Protein AF-A0A1C7D9K0-F1 (afdb_monomer_lite)

InterPro domains:
  IPR009081 Phosphopantetheine binding ACP domain [PF00550] (19-88)
  IPR009081 Phosphopantetheine binding ACP domain [PS50075] (13-94)
  IPR036736 ACP-like superfamily [G3DSA:1.10.1200.10] (14-95)
  IPR036736 ACP-like superfamily [SSF47336] (19-97)

pLDDT: mean 76.92, std 15.16, range [38.84, 90.56]

Organism: NCBI:txid645517

Radius of gyration: 18.08 Å; chains: 1; bounding box: 38×65×34 Å

Structure (mmCIF, N/CA/C/O backbone):
data_AF-A0A1C7D9K0-F1
#
_entry.id   AF-A0A1C7D9K0-F1
#
loop_
_atom_site.group_PDB
_atom_site.id
_atom_site.type_symbol
_atom_site.label_atom_id
_atom_site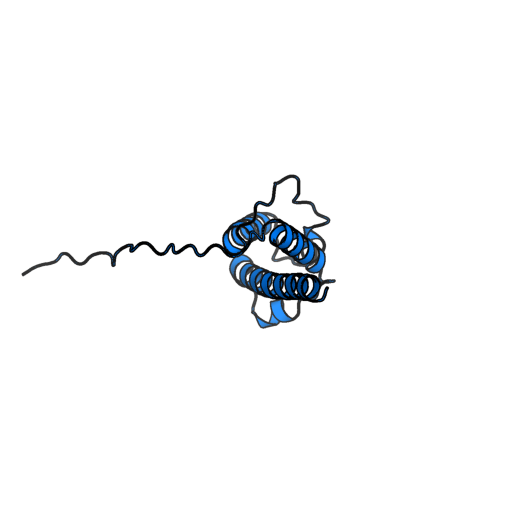.label_alt_id
_atom_site.label_comp_id
_atom_site.label_asym_id
_atom_site.label_entity_id
_atom_site.label_seq_id
_atom_site.pdbx_PDB_ins_code
_atom_site.Cartn_x
_atom_site.Cartn_y
_atom_site.Cartn_z
_atom_site.occupancy
_atom_site.B_iso_or_equiv
_atom_site.auth_seq_id
_atom_site.auth_comp_id
_atom_site.auth_asym_id
_atom_site.auth_atom_id
_atom_site.pdbx_PDB_model_num
ATOM 1 N N . MET A 1 1 ? -24.480 -10.790 15.236 1.00 53.09 1 MET A N 1
ATOM 2 C CA . MET A 1 1 ? -23.320 -11.484 14.638 1.00 53.09 1 MET A CA 1
ATOM 3 C C . MET A 1 1 ? -22.994 -11.063 13.196 1.00 53.09 1 MET A C 1
ATOM 5 O O . MET A 1 1 ? -22.005 -11.552 12.688 1.00 53.09 1 MET A O 1
ATOM 9 N N . GLY A 1 2 ? -23.749 -10.176 12.524 1.00 54.97 2 GLY A N 1
ATOM 10 C CA . GLY A 1 2 ? -23.452 -9.789 11.128 1.00 54.97 2 GLY A CA 1
ATOM 11 C C . GLY A 1 2 ? -22.558 -8.555 10.939 1.00 54.97 2 GLY A C 1
ATOM 12 O O . GLY A 1 2 ? -22.082 -8.342 9.835 1.00 54.97 2 GLY A O 1
ATOM 13 N N . SER A 1 3 ? -22.333 -7.750 11.984 1.00 54.28 3 SER A N 1
ATOM 14 C CA . SER A 1 3 ? -21.670 -6.442 11.855 1.00 54.28 3 SER A CA 1
ATOM 15 C C . SER A 1 3 ? -20.148 -6.512 11.710 1.00 54.28 3 SER A C 1
ATOM 17 O O . SER A 1 3 ? -19.566 -5.598 11.157 1.00 54.28 3 SER A O 1
ATOM 19 N N . GLU A 1 4 ? -19.505 -7.586 12.166 1.00 57.12 4 GLU A N 1
ATOM 20 C CA . GLU A 1 4 ? -18.036 -7.701 12.161 1.00 57.12 4 GLU A CA 1
ATOM 21 C C . GLU A 1 4 ? -17.479 -8.100 10.782 1.00 57.12 4 GLU A C 1
ATOM 23 O O . GLU A 1 4 ? -16.415 -7.650 10.378 1.00 57.12 4 GLU A O 1
ATOM 28 N N . ILE A 1 5 ? -18.243 -8.881 10.009 1.00 64.75 5 ILE A N 1
ATOM 29 C CA . ILE A 1 5 ? -17.831 -9.363 8.678 1.00 64.75 5 ILE A CA 1
ATOM 30 C C . ILE A 1 5 ? -17.894 -8.245 7.629 1.00 64.75 5 ILE A C 1
ATOM 32 O O . ILE A 1 5 ? -17.022 -8.158 6.774 1.00 64.75 5 ILE A O 1
ATOM 36 N N . VAL A 1 6 ? -18.901 -7.369 7.705 1.00 71.56 6 VAL A N 1
ATOM 37 C CA . VAL A 1 6 ? -19.056 -6.252 6.754 1.00 71.56 6 VAL A CA 1
ATOM 38 C C . VAL A 1 6 ? -17.999 -5.167 6.930 1.00 71.56 6 VAL A C 1
ATOM 40 O O . VAL A 1 6 ? -17.644 -4.522 5.953 1.00 71.56 6 VAL A O 1
ATOM 43 N N . ILE A 1 7 ? -17.489 -4.974 8.148 1.00 73.25 7 ILE A N 1
ATOM 44 C CA . ILE A 1 7 ? -16.446 -3.977 8.415 1.00 73.25 7 ILE A CA 1
ATOM 45 C C . ILE A 1 7 ? -15.145 -4.397 7.729 1.00 73.25 7 ILE A C 1
ATOM 47 O O . ILE A 1 7 ? -14.544 -3.595 7.028 1.00 73.25 7 ILE A O 1
ATOM 51 N N . ARG A 1 8 ? -14.755 -5.671 7.847 1.00 73.50 8 ARG A N 1
ATOM 52 C CA . ARG A 1 8 ? -13.522 -6.177 7.228 1.00 73.50 8 ARG A CA 1
ATOM 53 C C . ARG A 1 8 ? -13.566 -6.141 5.694 1.00 73.50 8 ARG A C 1
ATOM 55 O O . ARG A 1 8 ? -12.571 -5.805 5.067 1.00 73.50 8 ARG A O 1
ATOM 62 N N . ASP A 1 9 ? -14.724 -6.439 5.105 1.00 76.06 9 ASP A N 1
ATOM 63 C CA . ASP A 1 9 ? -14.939 -6.391 3.649 1.00 76.06 9 ASP A CA 1
ATOM 64 C C . ASP A 1 9 ? -14.883 -4.948 3.099 1.00 76.06 9 ASP A C 1
ATOM 66 O O . ASP A 1 9 ? -14.291 -4.694 2.048 1.00 76.06 9 ASP A O 1
ATOM 70 N N . ALA A 1 10 ? -15.443 -3.987 3.848 1.00 79.56 10 ALA A N 1
ATOM 71 C CA . ALA A 1 10 ? -15.369 -2.564 3.519 1.00 79.56 10 ALA A CA 1
ATOM 72 C C . ALA A 1 10 ? -13.933 -2.028 3.615 1.00 79.56 10 ALA A C 1
ATOM 74 O O . ALA A 1 10 ? -13.463 -1.418 2.657 1.00 79.56 10 ALA A O 1
ATOM 75 N N . ILE A 1 11 ? -13.221 -2.352 4.705 1.00 83.44 11 ILE A N 1
ATOM 76 C CA . ILE A 1 11 ? -11.809 -1.988 4.888 1.00 83.44 11 ILE A CA 1
ATOM 77 C C . ILE A 1 11 ? -10.983 -2.515 3.713 1.00 83.44 11 ILE A C 1
ATOM 79 O O . ILE A 1 11 ? -10.299 -1.731 3.071 1.00 83.44 11 ILE A O 1
ATOM 83 N N . GLY A 1 12 ? -11.120 -3.796 3.348 1.00 83.31 12 GLY A N 1
ATOM 84 C CA . GLY A 1 12 ? -10.390 -4.366 2.211 1.00 83.31 12 GLY A CA 1
ATOM 85 C C . GLY A 1 12 ? -10.651 -3.635 0.887 1.00 83.31 12 GLY A C 1
ATOM 86 O O . GLY A 1 12 ? -9.718 -3.367 0.134 1.00 83.31 12 GLY A O 1
ATOM 87 N N . SER A 1 13 ? -11.899 -3.241 0.612 1.00 85.19 13 SER A N 1
ATOM 88 C CA . SER A 1 13 ? -12.226 -2.468 -0.597 1.00 85.19 13 SER A CA 1
ATOM 89 C C . SER A 1 13 ? -11.666 -1.039 -0.569 1.00 85.19 13 SER A C 1
ATOM 91 O O . SER A 1 13 ? -11.249 -0.522 -1.604 1.00 85.19 13 SER A O 1
ATOM 93 N N . GLU A 1 14 ? -11.655 -0.378 0.590 1.00 87.44 14 GLU A N 1
ATOM 94 C CA . GLU A 1 14 ? -11.089 0.968 0.746 1.00 87.44 14 GLU A CA 1
ATOM 95 C C . GLU A 1 14 ? -9.559 0.947 0.638 1.00 87.44 14 GLU A C 1
ATOM 97 O O . GLU A 1 14 ? -8.982 1.755 -0.094 1.00 87.44 14 GLU A O 1
ATOM 102 N N . THR A 1 15 ? -8.905 -0.021 1.284 1.00 89.50 15 THR A N 1
ATOM 103 C CA . THR A 1 15 ? -7.457 -0.238 1.198 1.00 89.50 15 THR A CA 1
ATOM 104 C C . THR A 1 15 ? -7.018 -0.517 -0.241 1.00 89.50 15 THR A C 1
ATOM 106 O O . THR A 1 15 ? -6.033 0.067 -0.691 1.00 89.50 15 THR A O 1
ATOM 109 N N . ASP A 1 16 ? -7.768 -1.329 -0.999 1.00 90.00 16 ASP A N 1
ATOM 110 C CA . ASP A 1 16 ? -7.499 -1.596 -2.422 1.00 90.00 16 ASP A CA 1
ATOM 111 C C . ASP A 1 16 ? -7.482 -0.293 -3.230 1.00 90.00 16 ASP A C 1
ATOM 113 O O . ASP A 1 16 ? -6.504 0.011 -3.916 1.00 90.00 16 ASP A O 1
ATOM 117 N N . LEU A 1 17 ? -8.511 0.544 -3.084 1.00 89.00 17 LEU A N 1
ATOM 118 C CA . LEU A 1 17 ? -8.594 1.820 -3.795 1.00 89.00 17 LEU A CA 1
ATOM 119 C C . LEU A 1 17 ? -7.420 2.752 -3.470 1.00 89.00 17 LEU A C 1
ATOM 121 O O . LEU A 1 17 ? -6.864 3.366 -4.388 1.00 89.00 17 LEU A O 1
ATOM 125 N N . VAL A 1 18 ? -7.030 2.844 -2.195 1.00 90.31 18 VAL A N 1
ATOM 126 C CA . VAL A 1 18 ? -5.887 3.663 -1.766 1.00 90.31 18 VAL A CA 1
ATOM 127 C C . VAL A 1 18 ? -4.591 3.118 -2.357 1.00 90.31 18 VAL A C 1
ATOM 129 O O . VAL A 1 18 ? -3.871 3.869 -3.012 1.00 90.31 18 VAL A O 1
ATOM 132 N N . LEU A 1 19 ? -4.324 1.817 -2.227 1.00 88.62 19 LEU A N 1
ATOM 133 C CA . LEU A 1 19 ? -3.133 1.178 -2.791 1.00 88.62 19 LEU A CA 1
ATOM 134 C C . LEU A 1 19 ? -3.034 1.397 -4.304 1.00 88.62 19 LEU A C 1
ATOM 136 O O . LEU A 1 19 ? -1.963 1.719 -4.820 1.00 88.62 19 LEU A O 1
ATOM 140 N N . ARG A 1 20 ? -4.155 1.286 -5.031 1.00 89.62 20 ARG A N 1
ATOM 141 C CA . ARG A 1 20 ? -4.179 1.556 -6.474 1.00 89.62 20 ARG A CA 1
ATOM 142 C C . ARG A 1 20 ? -3.857 3.012 -6.790 1.00 89.62 20 ARG A C 1
ATOM 144 O O . ARG A 1 20 ? -3.232 3.262 -7.816 1.00 89.62 20 ARG A O 1
ATOM 151 N N . GLN A 1 21 ? -4.291 3.969 -5.973 1.00 89.50 21 GLN A N 1
ATOM 152 C CA . GLN A 1 21 ? -3.932 5.378 -6.160 1.00 89.50 21 GLN A CA 1
ATOM 153 C C . GLN A 1 21 ? -2.453 5.620 -5.868 1.00 89.50 21 GLN A C 1
ATOM 155 O O . GLN A 1 21 ? -1.784 6.233 -6.692 1.00 89.50 21 GLN A O 1
ATOM 160 N N . VAL A 1 22 ? -1.920 5.083 -4.767 1.00 90.06 22 VAL A N 1
ATOM 161 C CA . VAL A 1 22 ? -0.499 5.255 -4.438 1.00 90.06 22 VAL A CA 1
ATOM 162 C C . VAL A 1 22 ? 0.387 4.643 -5.523 1.00 90.06 22 VAL A C 1
ATOM 164 O O . VAL A 1 22 ? 1.338 5.278 -5.962 1.00 90.06 22 VAL A O 1
ATOM 167 N N . LEU A 1 23 ? 0.048 3.460 -6.045 1.00 87.25 23 LEU A N 1
ATOM 168 C CA . LEU A 1 23 ? 0.776 2.867 -7.172 1.00 87.25 23 LEU A CA 1
ATOM 169 C C . LEU A 1 23 ? 0.732 3.754 -8.426 1.00 87.25 23 LEU A C 1
ATOM 171 O O . LEU A 1 23 ? 1.735 3.859 -9.126 1.00 87.25 23 LEU A O 1
ATOM 175 N N . GLN A 1 24 ? -0.396 4.407 -8.721 1.00 89.75 24 GLN A N 1
ATOM 176 C CA . GLN A 1 24 ? -0.482 5.357 -9.839 1.00 89.75 24 GLN A CA 1
ATOM 177 C C . GLN A 1 24 ? 0.405 6.582 -9.604 1.00 89.75 24 GLN A C 1
ATOM 179 O O . GLN A 1 24 ? 1.121 6.989 -10.516 1.00 89.75 24 GLN A O 1
ATOM 184 N N . ASP A 1 25 ? 0.389 7.133 -8.393 1.00 87.94 25 ASP A N 1
ATOM 185 C CA . ASP A 1 25 ? 1.114 8.355 -8.045 1.00 87.94 25 ASP A CA 1
ATOM 186 C C . ASP A 1 25 ? 2.633 8.121 -7.969 1.00 87.94 25 ASP A C 1
ATOM 188 O O . ASP A 1 25 ? 3.413 8.905 -8.510 1.00 87.94 25 ASP A O 1
ATOM 192 N N . VAL A 1 26 ? 3.058 7.015 -7.349 1.00 88.69 26 VAL A N 1
ATOM 193 C CA . VAL A 1 26 ? 4.473 6.674 -7.130 1.00 88.69 26 VAL A CA 1
ATOM 194 C C . VAL A 1 26 ? 5.118 6.111 -8.395 1.00 88.69 26 VAL A C 1
ATOM 196 O O . VAL A 1 26 ? 6.222 6.518 -8.755 1.00 88.69 26 VAL A O 1
ATOM 199 N N . LEU A 1 27 ? 4.442 5.192 -9.092 1.00 85.44 27 LEU A N 1
ATOM 200 C CA . LEU A 1 27 ? 4.992 4.536 -10.286 1.00 85.44 27 LEU A CA 1
ATOM 201 C C . LEU A 1 27 ? 4.622 5.255 -11.592 1.00 85.44 27 LEU A C 1
ATOM 203 O O . LEU A 1 27 ? 5.124 4.892 -12.657 1.00 85.44 27 LEU A O 1
ATOM 207 N N . GLY A 1 28 ? 3.736 6.253 -11.543 1.00 84.81 28 GLY A N 1
ATOM 208 C CA . GLY A 1 28 ? 3.249 6.953 -12.733 1.00 84.81 28 GLY A CA 1
ATOM 209 C C . GLY A 1 28 ? 2.435 6.055 -13.671 1.00 84.81 28 GLY A C 1
ATOM 210 O O . GLY A 1 28 ? 2.460 6.254 -14.887 1.00 84.81 28 GLY A O 1
ATOM 211 N N . LEU A 1 29 ? 1.772 5.024 -13.136 1.00 85.94 29 LEU A N 1
ATOM 212 C CA . LEU A 1 29 ? 0.983 4.078 -13.926 1.00 85.94 29 LEU A CA 1
ATOM 213 C C . LEU A 1 29 ? -0.417 4.624 -14.226 1.00 85.94 29 LEU A C 1
ATOM 215 O O . LEU A 1 29 ? -1.025 5.308 -13.411 1.00 85.94 29 LEU A O 1
ATOM 219 N N . ASP A 1 30 ? -0.972 4.256 -15.381 1.00 86.62 30 ASP A N 1
ATOM 220 C CA . ASP A 1 30 ? -2.357 4.587 -15.715 1.00 86.62 30 ASP A CA 1
ATOM 221 C C . ASP A 1 30 ? -3.352 3.826 -14.827 1.00 86.62 30 ASP A C 1
ATOM 223 O O . ASP A 1 30 ? -3.199 2.623 -14.588 1.00 86.62 30 ASP A O 1
ATOM 227 N N . ALA A 1 31 ? -4.459 4.483 -14.464 1.00 79.50 31 ALA A N 1
ATOM 228 C CA . ALA A 1 31 ? -5.557 3.882 -13.703 1.00 79.50 31 ALA A CA 1
ATOM 229 C C . ALA A 1 31 ? -6.059 2.561 -14.305 1.00 79.50 31 ALA A C 1
ATOM 231 O O . ALA A 1 31 ? -6.399 1.636 -13.579 1.00 79.50 31 ALA A O 1
ATOM 232 N N . GLN A 1 32 ? -6.067 2.434 -15.636 1.00 84.00 32 GLN A N 1
ATOM 233 C CA . GLN A 1 32 ? -6.491 1.207 -16.311 1.00 84.00 32 GLN A CA 1
ATOM 234 C C . GLN A 1 32 ? -5.484 0.057 -16.159 1.00 84.00 32 GLN A C 1
ATOM 236 O O . GLN A 1 32 ? -5.887 -1.104 -16.146 1.00 84.00 32 GLN A O 1
ATOM 241 N N . ARG A 1 33 ? -4.187 0.367 -16.038 1.00 84.00 33 ARG A N 1
ATOM 242 C CA . ARG A 1 33 ? -3.141 -0.635 -15.804 1.00 84.00 33 ARG A CA 1
ATOM 243 C C . ARG A 1 33 ? -3.221 -1.145 -14.375 1.00 84.00 33 ARG A C 1
ATOM 245 O O . ARG A 1 33 ? -3.230 -2.350 -14.168 1.00 84.00 33 ARG A O 1
ATOM 252 N N . VAL A 1 34 ? -3.367 -0.231 -13.420 1.00 85.19 34 VAL A N 1
ATOM 253 C CA . VAL A 1 34 ? -3.495 -0.587 -12.006 1.00 85.19 34 VAL A CA 1
ATOM 254 C C . VAL A 1 34 ? -4.847 -1.246 -11.719 1.00 85.19 34 VAL A C 1
ATOM 256 O O . VAL A 1 34 ? -4.909 -2.157 -10.910 1.00 85.19 34 VAL A O 1
ATOM 259 N N . ALA A 1 35 ? -5.923 -0.894 -12.431 1.00 83.06 35 ALA A N 1
ATOM 260 C CA . ALA A 1 35 ? -7.213 -1.594 -12.365 1.00 83.06 35 ALA A CA 1
ATOM 261 C C . ALA A 1 35 ? -7.156 -3.043 -12.881 1.00 83.06 35 ALA A C 1
ATOM 263 O O . ALA A 1 35 ? -8.018 -3.847 -12.539 1.00 83.06 35 ALA A O 1
ATOM 264 N N . ALA A 1 36 ? -6.163 -3.378 -13.709 1.00 84.94 36 ALA A N 1
ATOM 265 C CA . ALA A 1 36 ? -5.933 -4.745 -14.166 1.00 84.94 36 ALA A CA 1
ATOM 266 C C . ALA A 1 36 ? -5.108 -5.576 -13.169 1.00 84.94 36 ALA A C 1
ATOM 268 O O . ALA A 1 36 ? -4.928 -6.768 -13.407 1.00 84.94 36 ALA A O 1
ATOM 269 N N . PHE A 1 37 ? -4.599 -4.968 -12.089 1.00 83.12 37 PHE A N 1
ATOM 270 C CA . PHE A 1 37 ? -3.917 -5.702 -11.028 1.00 83.12 37 PHE A CA 1
ATOM 271 C C . PHE A 1 37 ? -4.941 -6.453 -10.181 1.00 83.12 37 PHE A C 1
ATOM 273 O O . PHE A 1 37 ? -5.978 -5.904 -9.789 1.00 83.12 37 PHE A O 1
ATOM 280 N N . ASP A 1 38 ? -4.605 -7.707 -9.922 1.00 82.94 38 ASP A N 1
ATOM 281 C CA . ASP A 1 38 ? -5.355 -8.661 -9.112 1.00 82.94 38 ASP A CA 1
ATOM 282 C C . ASP A 1 38 ? -4.502 -9.119 -7.919 1.00 82.94 38 ASP A C 1
ATOM 284 O O . ASP A 1 38 ? -3.289 -8.897 -7.913 1.00 82.94 38 ASP A O 1
ATOM 288 N N 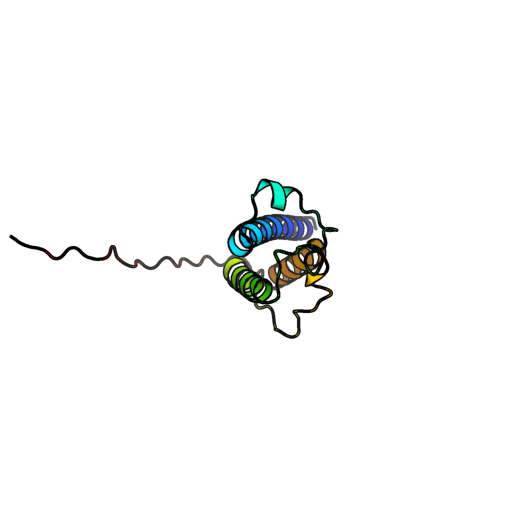. ALA A 1 39 ? -5.104 -9.786 -6.934 1.00 83.19 39 ALA A N 1
ATOM 289 C CA . ALA A 1 39 ? -4.420 -10.221 -5.713 1.00 83.19 39 ALA A CA 1
ATOM 290 C C . ALA A 1 39 ? -3.187 -11.105 -5.991 1.00 83.19 39 ALA A C 1
ATOM 292 O O . ALA A 1 39 ? -2.177 -10.980 -5.306 1.00 83.19 39 ALA A O 1
ATOM 293 N N . ASP A 1 40 ? -3.230 -11.923 -7.046 1.00 84.00 40 ASP A N 1
ATOM 294 C CA . ASP A 1 40 ? -2.120 -12.789 -7.474 1.00 84.00 40 ASP A CA 1
ATOM 295 C C . ASP A 1 40 ? -1.030 -12.053 -8.284 1.00 84.00 40 ASP A C 1
ATOM 297 O O . ASP A 1 40 ? -0.069 -12.666 -8.751 1.00 84.00 40 ASP A O 1
ATOM 301 N N . THR A 1 41 ? -1.181 -10.745 -8.520 1.00 85.94 41 THR A N 1
ATOM 302 C CA . THR A 1 41 ? -0.217 -9.965 -9.310 1.00 85.94 41 THR A CA 1
ATOM 303 C C . THR A 1 41 ? 1.039 -9.733 -8.494 1.00 85.94 41 THR A C 1
ATOM 305 O O . THR A 1 41 ? 0.979 -9.110 -7.433 1.00 85.94 41 THR A O 1
ATOM 308 N N . GLY A 1 42 ? 2.180 -10.192 -9.009 1.00 84.81 42 GLY A N 1
ATOM 309 C CA . GLY A 1 42 ? 3.462 -9.940 -8.372 1.00 84.81 42 GLY A CA 1
ATOM 310 C C . GLY A 1 42 ? 3.835 -8.459 -8.433 1.00 84.81 42 GLY A C 1
ATOM 311 O O . GLY A 1 42 ? 3.751 -7.835 -9.493 1.00 84.81 42 GLY A O 1
ATOM 312 N N . LEU A 1 43 ? 4.236 -7.891 -7.298 1.00 82.81 43 LEU A N 1
ATOM 313 C CA . LEU A 1 43 ? 4.677 -6.498 -7.221 1.00 82.81 43 LEU A CA 1
ATOM 314 C C . LEU A 1 43 ? 6.195 -6.430 -7.378 1.00 82.81 43 LEU A C 1
ATOM 316 O O . LEU A 1 43 ? 6.703 -5.849 -8.340 1.00 82.81 43 LEU A O 1
ATOM 320 N N . PHE A 1 44 ? 6.931 -7.071 -6.470 1.00 79.88 44 PHE A N 1
ATOM 321 C CA . PHE A 1 44 ? 8.387 -7.030 -6.471 1.00 79.88 44 PHE A CA 1
ATOM 322 C C . PHE A 1 44 ? 8.987 -8.012 -7.490 1.00 79.88 44 PHE A C 1
ATOM 324 O O . PHE A 1 44 ? 8.729 -9.212 -7.466 1.00 79.88 44 PHE A O 1
ATOM 331 N N . GLY A 1 45 ? 9.807 -7.504 -8.414 1.00 77.12 45 GLY A N 1
ATOM 332 C CA . GLY A 1 45 ? 10.480 -8.304 -9.450 1.00 77.12 45 GLY A CA 1
ATOM 333 C C . GLY A 1 45 ? 9.654 -8.579 -10.714 1.00 77.12 45 GLY A C 1
ATOM 334 O O . GLY A 1 45 ? 10.242 -8.787 -11.776 1.00 77.12 45 GLY A O 1
ATOM 335 N N . GLU A 1 46 ? 8.324 -8.516 -10.630 1.00 81.12 46 GLU A N 1
ATOM 336 C CA . GLU A 1 46 ? 7.402 -8.587 -11.777 1.00 81.12 46 GLU A CA 1
ATOM 337 C C . GLU A 1 46 ? 7.151 -7.199 -12.393 1.00 81.12 46 GLU A C 1
ATOM 339 O O . GLU A 1 46 ? 7.103 -7.067 -13.620 1.00 81.12 46 GLU A O 1
ATOM 344 N N . LEU A 1 47 ? 7.068 -6.147 -11.566 1.00 80.62 47 LEU A N 1
ATOM 345 C CA . LEU A 1 47 ? 6.976 -4.765 -12.037 1.00 80.62 47 LEU A CA 1
ATOM 346 C C . LEU A 1 47 ? 8.366 -4.124 -12.119 1.00 80.62 47 LEU A C 1
ATOM 348 O O . LEU A 1 47 ? 8.966 -3.837 -11.083 1.00 80.62 47 LEU A O 1
ATOM 352 N N . PRO A 1 48 ? 8.890 -3.841 -13.328 1.00 81.19 48 PRO A N 1
ATOM 353 C CA . PRO A 1 48 ? 10.167 -3.144 -13.469 1.00 81.19 48 PRO A CA 1
ATOM 354 C C . PRO A 1 48 ? 10.119 -1.699 -12.955 1.00 81.19 48 PRO A C 1
ATOM 356 O O . PRO A 1 48 ? 11.170 -1.126 -12.685 1.00 81.19 48 PRO A O 1
ATOM 359 N N . GLU A 1 49 ? 8.929 -1.103 -12.852 1.00 85.88 49 GLU A N 1
ATOM 360 C CA . GLU A 1 49 ? 8.725 0.236 -12.300 1.00 85.88 49 GLU A CA 1
ATOM 361 C C . GLU A 1 49 ? 8.877 0.271 -10.767 1.00 85.88 49 GLU A C 1
ATOM 363 O O . GLU A 1 49 ? 9.296 1.291 -10.223 1.00 85.88 49 GLU A O 1
ATOM 368 N N . LEU A 1 50 ? 8.571 -0.832 -10.070 1.00 84.88 50 LEU A N 1
ATOM 369 C CA . LEU A 1 50 ? 8.705 -0.938 -8.617 1.00 84.88 50 LEU A CA 1
ATOM 370 C C . LEU A 1 50 ? 10.163 -1.255 -8.247 1.00 84.88 50 LEU A C 1
ATOM 372 O O . LEU A 1 50 ? 10.526 -2.395 -7.955 1.00 84.88 50 LEU A O 1
ATOM 376 N N . ASP A 1 51 ? 11.017 -0.234 -8.303 1.00 85.25 51 ASP A N 1
ATOM 377 C CA . ASP A 1 51 ? 12.412 -0.332 -7.878 1.00 85.25 51 ASP A CA 1
ATOM 378 C C . ASP A 1 51 ? 12.589 -0.138 -6.357 1.00 85.25 51 ASP A C 1
ATOM 380 O O . ASP A 1 51 ? 11.661 0.203 -5.621 1.00 85.25 51 ASP A O 1
ATOM 384 N N . SER A 1 52 ? 13.808 -0.361 -5.860 1.00 77.38 52 SER A N 1
ATOM 385 C CA . SER A 1 52 ? 14.128 -0.239 -4.433 1.00 77.38 52 SER A CA 1
ATOM 386 C C . SER A 1 52 ? 13.999 1.184 -3.868 1.00 77.38 52 SER A C 1
ATOM 388 O O . SER A 1 52 ? 13.931 1.333 -2.652 1.00 77.38 52 SER A O 1
ATOM 390 N N . MET A 1 53 ? 13.959 2.223 -4.709 1.00 82.81 53 MET A N 1
ATOM 391 C CA . MET A 1 53 ? 13.671 3.603 -4.290 1.00 82.81 53 MET A CA 1
ATOM 392 C C . MET A 1 53 ? 12.163 3.881 -4.302 1.00 82.81 53 MET A C 1
ATOM 394 O O . MET A 1 53 ? 11.661 4.561 -3.409 1.00 82.81 53 MET A O 1
ATOM 398 N N . ALA A 1 54 ? 11.434 3.334 -5.276 1.00 87.19 54 ALA A N 1
ATOM 399 C CA . ALA A 1 54 ? 9.986 3.440 -5.383 1.00 87.19 54 ALA A CA 1
ATOM 400 C C . ALA A 1 54 ? 9.277 2.728 -4.226 1.00 87.19 54 ALA A C 1
ATOM 402 O O . ALA A 1 54 ? 8.304 3.266 -3.712 1.00 87.19 54 ALA A O 1
ATOM 403 N N . VAL A 1 55 ? 9.786 1.577 -3.763 1.00 86.25 55 VAL A N 1
ATOM 404 C CA . VAL A 1 55 ? 9.242 0.875 -2.584 1.00 86.25 55 VAL A CA 1
ATOM 405 C C . VAL A 1 55 ? 9.264 1.760 -1.340 1.00 86.25 55 VAL A C 1
ATOM 407 O O . VAL A 1 55 ? 8.259 1.838 -0.643 1.00 86.25 55 VAL A O 1
ATOM 410 N N . ALA A 1 56 ? 10.364 2.474 -1.088 1.00 86.31 56 ALA A N 1
ATOM 411 C CA . ALA A 1 56 ? 10.447 3.369 0.064 1.00 86.31 56 ALA A CA 1
ATOM 412 C C . ALA A 1 56 ? 9.374 4.472 0.001 1.00 86.31 56 ALA A C 1
ATOM 414 O O . ALA A 1 56 ? 8.695 4.724 0.989 1.00 86.31 56 ALA A O 1
ATOM 415 N N . GLY A 1 57 ? 9.170 5.081 -1.174 1.00 87.88 57 GLY A N 1
ATOM 416 C CA . GLY A 1 57 ? 8.121 6.089 -1.369 1.00 87.88 57 GLY A CA 1
ATOM 417 C C . GLY A 1 57 ? 6.701 5.519 -1.292 1.00 87.88 57 GLY A C 1
ATOM 418 O O . GLY A 1 57 ? 5.827 6.146 -0.703 1.00 87.88 57 GLY A O 1
ATOM 419 N N . LEU A 1 58 ? 6.482 4.324 -1.850 1.00 88.75 58 LEU A N 1
ATOM 420 C CA . LEU A 1 58 ? 5.214 3.596 -1.787 1.00 88.75 58 LEU A CA 1
ATOM 421 C C . LEU A 1 58 ? 4.810 3.341 -0.335 1.00 88.75 58 LEU A C 1
ATOM 423 O O . LEU A 1 58 ? 3.686 3.653 0.036 1.00 88.75 58 LEU A O 1
ATOM 427 N N . LEU A 1 59 ? 5.725 2.813 0.479 1.00 87.75 59 LEU A N 1
ATOM 428 C CA . LEU A 1 59 ? 5.460 2.517 1.885 1.00 87.75 59 LEU A CA 1
ATOM 429 C C . LEU A 1 59 ? 5.156 3.789 2.675 1.00 87.75 59 LEU A C 1
ATOM 431 O O . LEU A 1 59 ? 4.137 3.836 3.351 1.00 87.75 59 LEU A O 1
ATOM 435 N N . THR A 1 60 ? 5.952 4.849 2.506 1.00 88.50 60 THR A N 1
ATOM 436 C CA . THR A 1 60 ? 5.701 6.133 3.179 1.00 88.50 60 THR A CA 1
ATOM 437 C C . THR A 1 60 ? 4.338 6.738 2.815 1.00 88.50 60 THR A C 1
ATOM 439 O O . THR A 1 60 ? 3.636 7.232 3.690 1.00 88.50 60 THR A O 1
ATOM 442 N N . GLU A 1 61 ? 3.927 6.697 1.544 1.00 90.56 61 GLU A N 1
ATOM 443 C CA . GLU A 1 61 ? 2.596 7.181 1.138 1.00 90.56 61 GLU A CA 1
ATOM 444 C C . GLU A 1 61 ? 1.461 6.295 1.668 1.00 90.56 61 GLU A C 1
ATOM 446 O O . GLU A 1 61 ? 0.386 6.797 1.988 1.00 90.56 61 GLU A O 1
ATOM 451 N N . ILE A 1 62 ? 1.674 4.979 1.758 1.00 89.81 62 ILE A N 1
ATOM 452 C CA . ILE A 1 62 ? 0.696 4.054 2.343 1.00 89.81 62 ILE A CA 1
ATOM 453 C C . ILE A 1 62 ? 0.504 4.359 3.831 1.00 89.81 62 ILE A C 1
ATOM 455 O O . ILE A 1 62 ? -0.638 4.459 4.273 1.00 89.81 62 ILE A O 1
ATOM 459 N N . GLU A 1 63 ? 1.593 4.536 4.582 1.00 89.94 63 GLU A N 1
ATOM 460 C CA . GLU A 1 63 ? 1.559 4.913 6.000 1.00 89.94 63 GLU A CA 1
ATOM 461 C C . GLU A 1 63 ? 0.782 6.213 6.221 1.00 89.94 63 GLU A C 1
ATOM 463 O O . GLU A 1 63 ? -0.123 6.249 7.051 1.00 89.94 63 GLU A O 1
ATOM 468 N N . ASP A 1 64 ? 1.074 7.251 5.431 1.00 89.25 64 ASP A N 1
ATOM 469 C CA . ASP A 1 64 ? 0.435 8.566 5.553 1.00 89.25 64 ASP A CA 1
ATOM 470 C C . ASP A 1 64 ? -1.058 8.531 5.177 1.00 89.25 64 ASP A C 1
ATOM 472 O O . ASP A 1 64 ? -1.895 9.120 5.859 1.00 89.25 64 ASP A O 1
ATOM 476 N N . ARG A 1 65 ? -1.434 7.807 4.111 1.00 88.31 65 ARG A N 1
ATOM 477 C CA . ARG A 1 65 ? -2.837 7.749 3.655 1.00 88.31 65 ARG A CA 1
ATOM 478 C C . ARG A 1 65 ? -3.719 6.837 4.492 1.00 88.31 65 ARG A C 1
ATOM 480 O O . ARG A 1 65 ? -4.919 7.094 4.586 1.00 88.31 65 ARG A O 1
ATOM 487 N N . LEU A 1 66 ? -3.162 5.749 5.016 1.00 86.00 66 LEU A N 1
ATOM 488 C CA . LEU A 1 66 ? -3.902 4.785 5.830 1.00 86.00 66 LEU A CA 1
ATOM 489 C C . LEU A 1 66 ? -3.768 5.059 7.334 1.00 86.00 66 LEU A C 1
ATOM 491 O O . LEU A 1 66 ? -4.436 4.386 8.111 1.00 86.00 66 LEU A O 1
ATOM 495 N N . ASP A 1 67 ? -2.947 6.031 7.741 1.00 86.00 67 ASP A N 1
ATOM 496 C CA . ASP A 1 67 ? -2.637 6.331 9.147 1.00 86.00 67 ASP A CA 1
ATOM 497 C C . ASP A 1 67 ? -2.166 5.070 9.909 1.00 86.00 67 ASP A C 1
ATOM 499 O O . ASP A 1 67 ? -2.551 4.791 11.047 1.00 86.00 67 ASP A O 1
ATOM 503 N N . ILE A 1 68 ? -1.346 4.256 9.235 1.00 87.1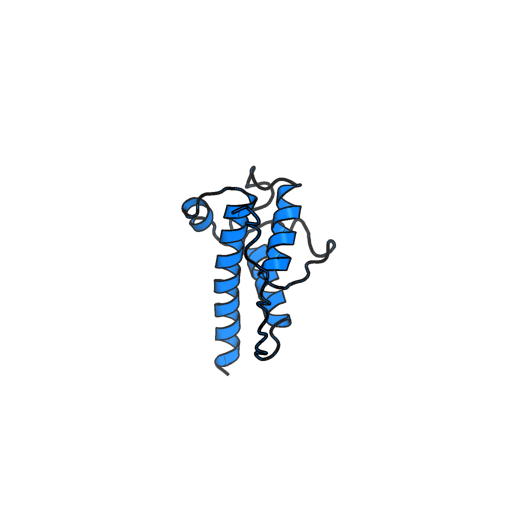2 68 ILE A N 1
ATOM 504 C CA . ILE A 1 68 ? -0.731 3.043 9.790 1.00 87.12 68 ILE A CA 1
ATOM 505 C C . ILE A 1 68 ? 0.777 3.228 9.924 1.00 87.12 68 ILE A C 1
ATOM 507 O O . ILE A 1 68 ? 1.381 4.065 9.263 1.00 87.12 68 ILE A O 1
ATOM 511 N N . VAL A 1 69 ? 1.390 2.404 10.769 1.00 86.19 69 VAL A N 1
ATOM 512 C CA . VAL A 1 69 ? 2.847 2.328 10.913 1.00 86.19 69 VAL A CA 1
ATOM 513 C C . VAL A 1 69 ? 3.293 0.970 10.392 1.00 86.19 69 VAL A C 1
ATOM 515 O O . VAL A 1 69 ? 2.781 -0.050 10.864 1.00 86.19 69 VAL A O 1
ATOM 518 N N . ILE A 1 70 ? 4.209 0.964 9.425 1.00 85.75 70 ILE A N 1
ATOM 519 C CA . ILE A 1 70 ? 4.822 -0.244 8.878 1.00 85.75 70 ILE A CA 1
ATOM 520 C C . ILE A 1 70 ? 6.281 -0.247 9.338 1.00 85.75 70 ILE A C 1
ATOM 522 O O . ILE A 1 70 ? 7.085 0.577 8.906 1.00 85.75 70 ILE A O 1
ATOM 526 N N . GLU A 1 71 ? 6.646 -1.150 10.248 1.00 85.31 71 GLU A N 1
ATOM 527 C CA . GLU A 1 71 ? 8.040 -1.200 10.700 1.00 85.31 71 GLU A CA 1
ATOM 528 C C . GLU A 1 71 ? 8.947 -1.794 9.605 1.00 85.31 71 GLU A C 1
ATOM 530 O O . GLU A 1 71 ? 8.550 -2.697 8.871 1.00 85.31 71 GLU A O 1
ATOM 535 N N . ASP A 1 72 ? 10.192 -1.314 9.492 1.00 80.56 72 ASP A N 1
ATOM 536 C CA . ASP A 1 72 ? 11.176 -1.810 8.507 1.00 80.56 72 ASP A CA 1
ATOM 537 C C . ASP A 1 72 ? 11.413 -3.333 8.606 1.00 80.56 72 ASP A C 1
ATOM 539 O O . ASP A 1 72 ? 11.856 -3.958 7.644 1.00 80.56 72 ASP A O 1
ATOM 543 N N . ASP A 1 73 ? 11.165 -3.944 9.768 1.00 83.25 73 ASP A N 1
ATOM 544 C CA . ASP A 1 73 ? 11.238 -5.391 9.980 1.00 83.25 73 ASP A CA 1
ATOM 545 C C . ASP A 1 73 ? 9.965 -6.153 9.583 1.00 83.25 73 ASP A C 1
ATOM 547 O O . ASP A 1 73 ? 10.036 -7.367 9.386 1.00 83.25 73 ASP A O 1
ATOM 551 N N . GLU A 1 74 ? 8.837 -5.458 9.420 1.00 82.00 74 GLU A N 1
ATOM 552 C CA . GLU A 1 74 ? 7.605 -5.993 8.826 1.00 82.00 74 GLU A CA 1
ATOM 553 C C . GLU A 1 74 ? 7.644 -5.938 7.294 1.00 82.00 74 GLU A C 1
ATOM 555 O O . GLU A 1 74 ? 6.975 -6.728 6.633 1.00 82.00 74 GLU A O 1
ATOM 560 N N . VAL A 1 75 ? 8.451 -5.037 6.724 1.00 81.88 75 VAL A N 1
ATOM 561 C CA . VAL A 1 75 ? 8.651 -4.926 5.277 1.00 81.88 75 VAL A CA 1
ATOM 562 C C . VAL A 1 75 ? 9.590 -6.028 4.794 1.00 81.88 75 VAL A C 1
ATOM 564 O O . VAL A 1 75 ? 10.815 -5.884 4.766 1.00 81.88 75 VAL A O 1
ATOM 567 N N . ASP A 1 76 ? 9.015 -7.132 4.339 1.00 80.75 76 ASP A N 1
ATOM 568 C CA . ASP A 1 76 ? 9.750 -8.227 3.726 1.00 80.75 76 ASP A CA 1
ATOM 569 C C . ASP A 1 76 ? 9.353 -8.472 2.261 1.00 80.75 76 ASP A C 1
ATOM 571 O O . ASP A 1 76 ? 8.397 -7.926 1.705 1.00 80.75 76 ASP A O 1
ATOM 575 N N . GLY A 1 77 ? 10.168 -9.285 1.583 1.00 72.81 77 GLY A N 1
ATOM 576 C CA . GLY A 1 77 ? 9.925 -9.645 0.186 1.00 72.81 77 GLY A CA 1
ATOM 577 C C . GLY A 1 77 ? 8.678 -10.510 -0.009 1.00 72.81 77 GLY A C 1
ATOM 578 O O . GLY A 1 77 ? 8.228 -10.618 -1.142 1.00 72.81 77 GLY A O 1
ATOM 579 N N . GLU A 1 78 ? 8.148 -11.110 1.063 1.00 77.56 78 GLU A N 1
ATOM 580 C CA . GLU A 1 78 ? 6.926 -11.924 1.065 1.00 77.56 78 GLU A CA 1
ATOM 581 C C . GLU A 1 78 ? 5.678 -11.019 1.129 1.00 77.56 78 GLU A C 1
ATOM 583 O O . GLU A 1 78 ? 4.771 -11.168 0.311 1.00 77.56 78 GLU A O 1
ATOM 588 N N . MET A 1 79 ? 5.673 -9.987 1.987 1.00 81.25 79 MET A N 1
ATOM 589 C CA . MET A 1 79 ? 4.639 -8.939 2.001 1.00 81.25 79 MET A CA 1
ATOM 590 C C . MET A 1 79 ? 4.533 -8.205 0.657 1.00 81.25 79 MET A C 1
ATOM 592 O O . MET A 1 79 ? 3.436 -7.929 0.173 1.00 81.25 79 MET A O 1
ATOM 596 N N . LEU A 1 80 ? 5.675 -7.898 0.037 1.00 82.00 80 LEU A N 1
ATOM 597 C CA . LEU A 1 80 ? 5.743 -7.239 -1.272 1.00 82.00 80 LEU A CA 1
ATOM 598 C C . LEU A 1 80 ? 5.774 -8.230 -2.447 1.00 82.00 80 LEU A C 1
ATOM 600 O O . LEU A 1 80 ? 5.971 -7.814 -3.594 1.00 82.00 80 LEU A O 1
ATOM 604 N N . GLU A 1 81 ? 5.580 -9.528 -2.196 1.00 85.19 81 GLU A N 1
ATOM 605 C CA . GLU A 1 81 ? 5.587 -10.545 -3.249 1.00 85.19 81 GLU A CA 1
ATOM 606 C C . GLU A 1 81 ? 4.419 -10.312 -4.201 1.00 85.19 81 GLU A C 1
ATOM 608 O O . GLU A 1 81 ? 4.605 -10.275 -5.417 1.00 85.19 81 GLU A O 1
ATOM 613 N N . THR A 1 82 ? 3.226 -10.083 -3.646 1.00 89.44 82 THR A N 1
ATOM 614 C CA . THR A 1 82 ? 1.983 -9.919 -4.404 1.00 89.44 82 THR A CA 1
ATOM 615 C C . THR A 1 82 ? 1.145 -8.750 -3.904 1.00 89.44 82 THR A C 1
ATOM 617 O O . THR A 1 82 ? 1.236 -8.329 -2.752 1.00 89.44 82 THR A O 1
ATOM 620 N N . TYR A 1 83 ? 0.285 -8.237 -4.782 1.00 88.31 83 TYR A N 1
ATOM 621 C CA . TYR A 1 83 ? -0.656 -7.175 -4.438 1.00 88.31 83 TYR A CA 1
ATOM 622 C C . TYR A 1 83 ? -1.637 -7.600 -3.335 1.00 88.31 83 TYR A C 1
ATOM 624 O O . TYR A 1 83 ? -1.952 -6.802 -2.456 1.00 88.31 83 TYR A O 1
ATOM 632 N N . GLY A 1 84 ? -2.082 -8.859 -3.349 1.00 87.62 84 GLY A N 1
ATOM 633 C CA . GLY A 1 84 ? -2.973 -9.409 -2.329 1.00 87.62 84 GLY A CA 1
ATOM 634 C C . GLY A 1 84 ? -2.330 -9.467 -0.945 1.00 87.62 84 GLY A C 1
ATOM 635 O O . GLY A 1 84 ? -2.974 -9.088 0.025 1.00 87.62 84 GLY A O 1
ATOM 636 N N . ALA A 1 85 ? -1.055 -9.861 -0.856 1.00 88.69 85 ALA A N 1
ATOM 637 C CA . ALA A 1 85 ? -0.332 -9.905 0.417 1.00 88.69 85 ALA A CA 1
ATOM 638 C C . ALA A 1 85 ? -0.216 -8.514 1.062 1.00 88.69 85 ALA A C 1
ATOM 640 O O . ALA A 1 85 ? -0.501 -8.354 2.249 1.00 88.69 85 ALA A O 1
ATOM 641 N N . LEU A 1 86 ? 0.124 -7.497 0.262 1.00 88.06 86 LEU A N 1
ATOM 642 C CA . LEU A 1 86 ? 0.177 -6.106 0.713 1.00 88.06 86 LEU A CA 1
ATOM 643 C C . LEU 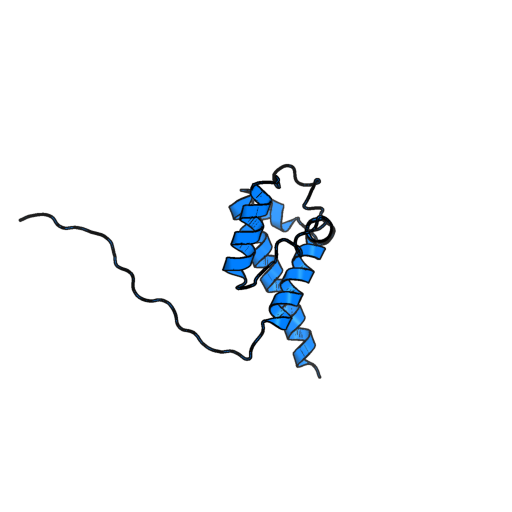A 1 86 ? -1.205 -5.598 1.155 1.00 88.06 86 LEU A C 1
ATOM 645 O O . LEU A 1 86 ? -1.325 -4.946 2.192 1.00 88.06 86 LEU A O 1
ATOM 649 N N . LEU A 1 87 ? -2.248 -5.910 0.379 1.00 88.69 87 LEU A N 1
ATOM 650 C CA . LEU A 1 87 ? -3.626 -5.525 0.680 1.00 88.69 87 LEU A CA 1
ATOM 651 C C . LEU A 1 87 ? -4.113 -6.125 2.001 1.00 88.69 87 LEU A C 1
ATOM 653 O O . LEU A 1 87 ? -4.628 -5.389 2.842 1.00 88.69 87 LEU A O 1
ATOM 657 N N . ASP A 1 88 ? -3.944 -7.436 2.180 1.00 87.94 88 ASP A N 1
ATOM 658 C CA . ASP A 1 88 ? -4.363 -8.138 3.392 1.00 87.94 88 ASP A CA 1
ATOM 659 C C . ASP A 1 88 ? -3.624 -7.591 4.618 1.00 87.94 88 ASP A C 1
ATOM 661 O O . ASP A 1 88 ? -4.261 -7.306 5.631 1.00 87.94 88 ASP A O 1
ATOM 665 N N . PHE A 1 89 ? -2.312 -7.346 4.512 1.00 87.81 89 PHE A N 1
ATOM 666 C CA . PHE A 1 89 ? -1.528 -6.764 5.602 1.00 87.81 89 PHE A CA 1
ATOM 667 C C . PHE A 1 89 ? -2.052 -5.384 6.022 1.00 87.81 89 PHE A C 1
ATOM 669 O O . PHE A 1 89 ? -2.314 -5.145 7.202 1.00 87.81 89 PHE A O 1
ATOM 676 N N . CYS A 1 90 ? -2.248 -4.473 5.064 1.00 88.06 90 CYS A N 1
ATOM 677 C CA . CYS A 1 90 ? -2.770 -3.137 5.351 1.00 88.06 90 CYS A CA 1
ATOM 678 C C . CYS A 1 90 ? -4.198 -3.188 5.920 1.00 88.06 90 CYS A C 1
ATOM 680 O O . CYS A 1 90 ? -4.520 -2.442 6.847 1.00 88.06 90 CYS A O 1
ATOM 682 N N . ALA A 1 91 ? -5.050 -4.073 5.395 1.00 87.81 91 ALA A N 1
ATOM 683 C CA . ALA A 1 91 ? -6.414 -4.248 5.877 1.00 87.81 91 ALA A CA 1
ATOM 684 C C . ALA A 1 91 ? -6.457 -4.818 7.305 1.00 87.81 91 ALA A C 1
ATOM 686 O O . ALA A 1 91 ? -7.278 -4.377 8.111 1.00 87.81 91 ALA A O 1
ATOM 687 N N . ASP A 1 92 ? -5.570 -5.758 7.644 1.00 86.94 92 ASP A N 1
ATOM 688 C CA . ASP A 1 92 ? -5.432 -6.276 9.007 1.00 86.94 92 ASP A CA 1
ATOM 689 C C . ASP A 1 92 ? -4.963 -5.179 9.971 1.00 86.94 92 ASP A C 1
ATOM 691 O O . ASP A 1 92 ? -5.605 -4.973 11.001 1.00 86.94 92 ASP A O 1
ATOM 695 N N . LYS A 1 93 ? -3.942 -4.392 9.600 1.00 85.94 93 LYS A N 1
ATOM 696 C CA . LYS A 1 93 ? -3.477 -3.249 10.405 1.00 85.94 93 LYS A CA 1
ATOM 697 C C . LYS A 1 93 ? -4.588 -2.235 10.664 1.00 85.94 93 LYS A C 1
ATOM 699 O O . LYS A 1 93 ? -4.755 -1.792 11.795 1.00 85.94 93 LYS A O 1
ATOM 704 N N . LEU A 1 94 ? -5.380 -1.891 9.648 1.00 84.69 94 LEU A N 1
ATOM 705 C CA . LEU A 1 94 ? -6.525 -0.984 9.787 1.00 84.69 94 LEU A CA 1
ATOM 706 C C . LEU A 1 94 ? -7.643 -1.569 10.649 1.00 84.69 94 LEU A C 1
ATOM 708 O O . LEU A 1 94 ? -8.289 -0.835 11.391 1.00 84.69 94 LEU A O 1
ATOM 712 N N . ALA A 1 95 ? -7.883 -2.877 10.569 1.00 83.38 95 ALA A N 1
ATOM 713 C CA . ALA A 1 95 ? -8.856 -3.542 11.427 1.00 83.38 95 ALA A CA 1
ATOM 714 C C . ALA A 1 95 ? -8.405 -3.554 12.899 1.00 83.38 95 ALA A C 1
ATOM 716 O O . ALA A 1 95 ? -9.248 -3.439 13.790 1.00 83.38 95 ALA A O 1
ATOM 717 N N . GLU A 1 96 ? -7.098 -3.659 13.163 1.00 79.31 96 GLU A N 1
ATOM 718 C CA . GLU A 1 96 ? -6.512 -3.499 14.502 1.00 79.31 96 GLU A CA 1
ATOM 719 C C . GLU A 1 96 ? -6.568 -2.041 14.987 1.00 79.31 96 GLU A C 1
ATOM 721 O O . GLU A 1 96 ? -6.922 -1.786 16.140 1.00 79.31 96 GLU A O 1
ATOM 726 N N . ASN A 1 97 ? -6.275 -1.093 14.091 1.00 71.25 97 ASN A N 1
ATOM 727 C CA . ASN A 1 97 ? -6.312 0.354 14.308 1.00 71.25 97 ASN A CA 1
ATOM 728 C C . ASN A 1 97 ? -7.691 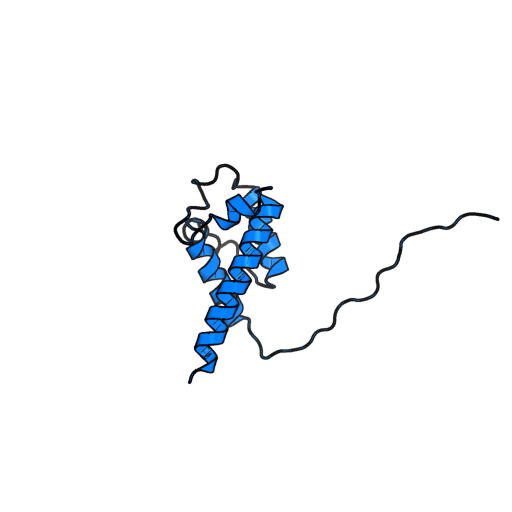0.973 14.053 1.00 71.25 97 ASN A C 1
ATOM 730 O O . ASN A 1 97 ? -7.768 2.172 13.816 1.00 71.25 97 ASN A O 1
ATOM 734 N N . ALA A 1 98 ? -8.785 0.215 14.105 1.00 63.59 98 ALA A N 1
ATOM 735 C CA . ALA A 1 98 ? -10.128 0.782 14.069 1.00 63.59 98 ALA A CA 1
ATOM 736 C C . ALA A 1 98 ? -10.601 1.076 15.507 1.00 63.59 98 ALA A C 1
ATOM 738 O O . ALA A 1 98 ? -11.308 0.246 16.089 1.00 63.59 98 ALA A O 1
ATOM 739 N N . PRO A 1 99 ? -10.249 2.220 16.139 1.00 54.03 99 PRO A N 1
ATOM 740 C CA . PRO A 1 99 ? -10.976 2.667 17.307 1.00 54.03 99 PRO A CA 1
ATOM 741 C C . PRO A 1 99 ? -12.373 3.098 16.856 1.00 54.03 99 PRO A C 1
ATOM 743 O O . PRO A 1 99 ? -12.557 3.666 15.777 1.00 54.03 99 PRO A O 1
ATOM 746 N N . ASP A 1 100 ? -13.367 2.829 17.701 1.00 46.19 100 ASP A N 1
ATOM 747 C CA . ASP A 1 100 ? -14.702 3.406 17.611 1.00 46.19 100 ASP A CA 1
ATOM 748 C C . ASP A 1 100 ? -14.631 4.876 17.161 1.00 46.19 100 ASP A C 1
ATOM 750 O O . ASP A 1 100 ? -14.127 5.722 17.892 1.00 46.19 100 ASP A O 1
ATOM 754 N N . THR A 1 101 ? -15.119 5.150 15.948 1.00 49.66 101 THR A N 1
ATOM 755 C CA . THR A 1 101 ? -15.414 6.465 15.358 1.00 49.66 101 THR A CA 1
ATOM 756 C C . THR A 1 101 ? -15.155 7.670 16.279 1.00 49.66 101 THR A C 1
ATOM 758 O O . THR A 1 101 ? -16.075 8.118 16.971 1.00 49.66 101 THR A O 1
ATOM 761 N N . GLU A 1 102 ? -13.955 8.253 16.255 1.00 41.75 102 GLU A N 1
ATOM 762 C CA . GLU A 1 102 ? -13.738 9.593 16.806 1.00 41.75 102 GLU A CA 1
ATOM 763 C C . GLU A 1 102 ? -13.529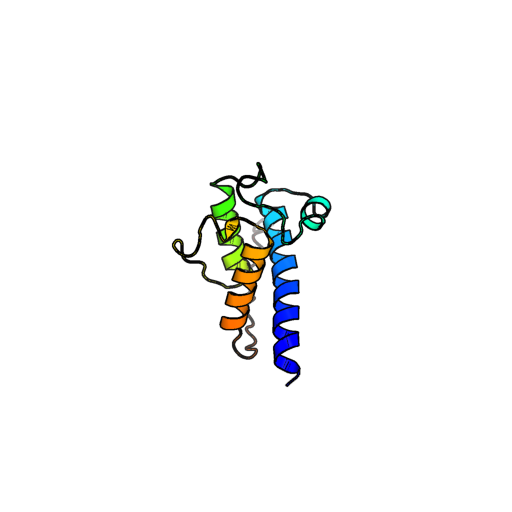 10.583 15.658 1.00 41.75 102 GLU A C 1
ATOM 765 O O . GLU A 1 102 ? -12.635 10.472 14.829 1.00 41.75 102 GLU A O 1
ATOM 770 N N . THR A 1 103 ? -14.467 11.524 15.575 1.00 48.88 103 THR A N 1
ATOM 771 C CA . THR A 1 103 ? -14.425 12.695 14.705 1.00 48.88 103 THR A CA 1
ATOM 772 C C . THR A 1 103 ? -13.258 13.592 15.109 1.00 48.88 103 THR A C 1
ATOM 774 O O . THR A 1 103 ? -13.316 14.231 16.156 1.00 48.88 103 THR A O 1
ATOM 777 N N . THR A 1 104 ? -12.267 13.724 14.240 1.00 39.69 104 THR A N 1
ATOM 778 C CA . THR A 1 104 ? -11.285 14.817 14.264 1.00 39.69 104 THR A CA 1
ATOM 779 C C . THR A 1 104 ? -11.261 15.381 12.847 1.00 39.69 104 THR A C 1
ATOM 781 O O . THR A 1 104 ? -10.691 14.808 11.932 1.00 39.69 104 THR A O 1
ATOM 784 N N . ASP A 1 105 ? -12.082 16.377 12.514 1.00 51.44 105 ASP A N 1
ATOM 785 C CA . ASP A 1 105 ? -11.759 17.795 12.724 1.00 51.44 105 ASP A CA 1
ATOM 786 C C . ASP A 1 105 ? -10.248 18.048 12.810 1.00 51.44 105 ASP A C 1
ATOM 788 O O . ASP A 1 105 ? -9.675 18.108 13.892 1.00 51.44 105 ASP A O 1
ATOM 792 N N . THR A 1 106 ? -9.590 18.160 11.655 1.00 40.69 106 THR A N 1
ATOM 793 C CA . THR A 1 106 ? -8.340 18.916 11.479 1.00 40.69 106 THR A CA 1
ATOM 794 C C . THR A 1 106 ? -8.234 19.340 10.014 1.00 40.69 106 THR A C 1
ATOM 796 O O . THR A 1 106 ? -7.613 18.694 9.180 1.00 40.69 106 THR A O 1
ATOM 799 N N . ALA A 1 107 ? -8.852 20.475 9.700 1.00 38.84 107 ALA A N 1
ATOM 800 C CA . ALA A 1 107 ? -8.312 21.391 8.705 1.00 38.84 107 ALA A CA 1
ATOM 801 C C . ALA A 1 107 ? -8.151 22.753 9.393 1.00 38.84 107 ALA A C 1
ATOM 803 O O . ALA A 1 107 ? -9.090 23.552 9.397 1.00 38.84 107 ALA A O 1
ATOM 804 N N . PRO A 1 108 ? -7.004 23.038 10.036 1.00 47.66 108 PRO A N 1
ATOM 805 C CA . PRO A 1 108 ? -6.660 24.405 10.348 1.00 47.66 108 PRO A CA 1
ATOM 806 C C . PRO A 1 108 ? -6.323 25.112 9.036 1.00 47.66 108 PRO A C 1
ATOM 808 O O . PRO A 1 108 ? -5.442 24.710 8.279 1.00 47.66 108 PRO A O 1
ATOM 811 N N . ASP A 1 109 ? -7.079 26.174 8.793 1.00 49.53 109 ASP A N 1
ATOM 812 C CA . ASP A 1 109 ? -6.669 27.372 8.073 1.00 49.53 109 ASP A CA 1
ATOM 813 C C . ASP A 1 109 ? -5.139 27.487 7.905 1.00 49.53 109 ASP A C 1
ATOM 815 O O . ASP A 1 109 ? -4.389 27.608 8.874 1.00 49.53 109 ASP A O 1
ATOM 819 N N . THR A 1 110 ? -4.669 27.448 6.659 1.00 49.78 110 THR A N 1
ATOM 820 C CA . THR A 1 110 ? -3.371 28.010 6.272 1.00 49.78 110 THR A CA 1
ATOM 821 C C . THR A 1 110 ? -3.541 28.721 4.931 1.00 49.78 110 THR A C 1
ATOM 823 O O . THR A 1 110 ? -3.426 28.134 3.863 1.00 49.78 110 THR A O 1
ATOM 826 N N . ALA A 1 111 ? -3.906 29.999 5.057 1.00 47.09 111 ALA A N 1
ATOM 827 C CA . ALA A 1 111 ? -3.542 31.159 4.239 1.00 47.09 111 ALA A CA 1
ATOM 828 C C . ALA A 1 111 ? -3.462 31.033 2.696 1.00 47.09 111 ALA A C 1
ATOM 830 O O . ALA A 1 111 ? -2.603 30.328 2.164 1.00 47.09 111 ALA A O 1
ATOM 831 N N . PRO A 1 112 ? -4.165 31.896 1.930 1.00 52.50 112 PRO A N 1
ATOM 832 C CA . PRO A 1 112 ? -3.648 32.305 0.632 1.00 52.50 112 PRO A CA 1
ATOM 833 C C . PRO A 1 112 ? -2.385 33.163 0.819 1.00 52.50 112 PRO A C 1
ATOM 835 O O . PRO A 1 112 ? -2.395 34.213 1.466 1.00 52.50 112 PRO A O 1
ATOM 838 N N . HIS A 1 113 ? -1.293 32.700 0.216 1.00 43.34 113 HIS A N 1
ATOM 839 C CA . HIS A 1 113 ? -0.045 33.433 0.065 1.00 43.34 113 HIS A CA 1
ATOM 840 C C . HIS A 1 113 ? -0.243 34.701 -0.795 1.00 43.34 113 HIS A C 1
ATOM 842 O O . HIS A 1 113 ? -0.735 34.637 -1.917 1.00 43.34 113 HIS A O 1
ATOM 848 N N . THR A 1 114 ? 0.197 35.830 -0.235 1.00 53.53 114 THR A N 1
ATOM 849 C CA . THR A 1 114 ? 0.819 37.017 -0.858 1.00 53.53 114 THR A CA 1
ATOM 850 C C . THR A 1 114 ? 0.141 37.706 -2.056 1.00 53.53 114 THR A C 1
ATOM 852 O O . THR A 1 114 ? 0.224 37.267 -3.199 1.00 53.53 114 THR A O 1
ATOM 855 N N . SER A 1 115 ? -0.330 38.935 -1.817 1.00 53.84 115 SER A N 1
ATOM 856 C CA . SER A 1 115 ? -0.038 40.092 -2.682 1.00 53.84 115 SER A CA 1
ATOM 857 C C . SER A 1 115 ? -0.071 41.376 -1.851 1.00 53.84 115 SER A C 1
ATOM 859 O O . SER A 1 115 ? -1.104 42.007 -1.647 1.00 53.84 115 SER A O 1
ATOM 861 N N . GLU A 1 116 ? 1.102 41.705 -1.328 1.00 59.09 116 GLU A N 1
ATOM 862 C CA . GLU A 1 116 ? 1.573 43.064 -1.088 1.00 59.09 116 GLU A CA 1
ATOM 863 C C . GLU A 1 116 ? 1.920 43.657 -2.466 1.00 59.09 116 GLU A C 1
ATOM 865 O O . GLU A 1 116 ? 2.817 43.117 -3.099 1.00 59.09 116 GLU A O 1
ATOM 870 N N . ASP A 1 117 ? 1.201 44.677 -2.966 1.00 59.28 117 ASP A N 1
ATOM 871 C CA . ASP A 1 117 ? 1.782 45.733 -3.824 1.00 59.28 117 ASP A CA 1
ATOM 872 C C . ASP A 1 117 ? 0.810 46.915 -4.066 1.00 59.28 117 ASP A C 1
ATOM 874 O O . ASP A 1 117 ? -0.294 46.750 -4.581 1.00 59.28 117 ASP A O 1
ATOM 878 N N . ALA A 1 118 ? 1.276 48.105 -3.676 1.00 48.06 118 ALA A N 1
ATOM 879 C CA . ALA A 1 118 ? 1.120 49.418 -4.316 1.00 48.06 118 ALA A CA 1
ATOM 880 C C . ALA A 1 118 ? -0.253 49.923 -4.837 1.00 48.06 118 ALA A C 1
ATOM 882 O O . ALA A 1 118 ? -0.709 49.544 -5.914 1.00 48.06 118 ALA A O 1
ATOM 883 N N . ALA A 1 119 ? -0.799 50.956 -4.173 1.00 42.34 119 ALA A N 1
ATOM 884 C CA . ALA A 1 119 ? -0.888 52.348 -4.682 1.00 42.34 119 ALA A CA 1
ATOM 885 C C . ALA A 1 119 ? -1.784 53.234 -3.797 1.00 42.34 119 ALA A C 1
ATOM 887 O O . ALA A 1 119 ? -2.932 52.830 -3.506 1.00 42.34 119 ALA A O 1
#

Foldseek 3Di:
DPPLVVLLVVLLVVLLVQLLVLCCVLLVDDSVVSVPFDQAAFQPPNDPSCDPVSVVSSQVSSCVVLVFDQDPVNDDCVCRGGPNSVSVVSSVRSSVVDDDDDDDDDDDDDDDDDDDDDD

Secondary structure (DSSP, 8-state):
--HHHHHHHHHHHHHHHHHHHHHHHHH---HHHHTT--TT-B-TTT-TT--HHHHHHHHHHHHHHHT----TTT--TTTTTBHHHHHHHHHHHHHHT--S-------------------

Sequence (119 aa):
MGSEIVIRDAIGSETDLVLRQVLQDVLGLDAQRVAAFDADTGLFGELPELDSMAVAGLLTEIEDRLDIVIEDDEVDGEMLETYGALLDFCADKLAENAPDTETTDTAPDTAPHTSEDAA